Protein AF-R7YIU6-F1 (afdb_monomer)

Radius of gyration: 20.67 Å; Cα contacts (8 Å, |Δi|>4): 311; chains: 1; bounding box: 50×62×73 Å

Organism: Coniosporium apollinis (strain CBS 100218) (NCBI:txid1168221)

pLDDT: mean 75.2, std 18.39, range [37.44, 93.88]

Mean predicted aligned error: 12.35 Å

Secondary structure (DSSP, 8-state):
-----------------------PPPPTT----------B-S--EE-B---SS--TTTGGGSSPEEEEEEEETTEEEEEEES-STT--EEEEETTEEEEE-SSSS-EEEEE---TT-SSEEEEEEEBS--S-EEEETTEEEE-STT---EEEE-STTSSSS-EEEE-

Solvent-accessible surface area (backbone atoms only — not comparable to full-atom values): 10090 Å² total; per-residue (Å²): 141,81,92,85,79,90,78,90,79,80,86,80,81,77,75,76,79,72,82,65,87,71,54,67,80,83,67,90,86,62,79,68,74,77,68,75,79,75,59,65,72,46,72,79,44,69,54,65,39,73,61,89,76,76,44,94,89,49,54,88,54,42,62,21,18,36,30,65,42,82,74,50,95,60,35,16,42,27,28,48,39,73,56,69,88,76,34,35,41,26,32,29,41,72,31,20,37,35,28,52,73,74,50,97,56,49,19,3,36,37,74,47,87,40,100,87,46,89,46,17,48,31,28,40,24,57,45,70,52,40,76,39,38,47,76,56,96,91,37,83,43,56,76,50,103,66,59,74,45,80,43,75,46,73,63,60,84,83,73,73,47,32,30,39,25,38,53

Foldseek 3Di:
DDDDDDDDDDDPPPPPPPPDLDQDDDDPPDPPDPPPPQQFPDPKDWDFDDDPDDDPVCVVRGQWTWAFCDPDDQKTFTFTHNDPVQGFIWTDRQQWIWTDNNYPFIFTWEWADDPPDPWTTIIRGTDRYDGQWDQDPNDIFGNDPPWPDWDFDCDPPDPNGTGIITD

InterPro domains:
  IPR057229 Domain of unknown function DUF7907 [PF25484] (43-167)

Sequence (167 aa):
MKLTSALLALLSLLTTALALPQASPPYPGTTPAPWPTLNRTTPYFNLVTSVRNISPTNFGFTNLYLHAYHSGAGLNDAVLLADRTRAARGFLNGTYAVFNLGGPFSYGMRTGYVPYGSWGPAYLNAGTGERGFAISDGRFVRVDGNFGGWMGIVCDWWRNVPQLFMR

Structure (mmCIF, N/CA/C/O backbone):
data_AF-R7YIU6-F1
#
_entry.id   AF-R7YIU6-F1
#
loop_
_atom_site.group_PDB
_atom_site.id
_atom_site.type_symbol
_atom_site.label_atom_id
_atom_site.label_alt_id
_atom_site.label_comp_id
_atom_site.label_asym_id
_atom_site.label_entity_id
_atom_site.label_seq_id
_atom_site.pdbx_PDB_ins_code
_atom_site.Cartn_x
_atom_site.Cartn_y
_atom_site.Cartn_z
_atom_site.occupancy
_atom_site.B_iso_or_equiv
_atom_site.auth_seq_id
_atom_site.auth_comp_id
_atom_site.auth_asym_id
_atom_site.auth_atom_id
_atom_site.pdbx_PDB_model_num
ATOM 1 N N . MET A 1 1 ? 5.521 44.950 -55.857 1.00 39.19 1 MET A N 1
ATOM 2 C CA . MET A 1 1 ? 5.475 43.480 -56.061 1.00 39.19 1 MET A CA 1
ATOM 3 C C . MET A 1 1 ? 6.495 42.876 -55.101 1.00 39.19 1 MET A C 1
ATOM 5 O O . MET A 1 1 ? 7.644 43.250 -55.226 1.00 39.19 1 MET A O 1
ATOM 9 N N . LYS A 1 2 ? 6.209 42.052 -54.091 1.00 37.44 2 LYS A N 1
ATOM 10 C CA . LYS A 1 2 ? 5.034 41.266 -53.687 1.00 37.44 2 LYS A CA 1
ATOM 11 C C . LYS A 1 2 ? 4.991 41.211 -52.146 1.00 37.44 2 LYS A C 1
ATOM 13 O O . LYS A 1 2 ? 6.041 41.147 -51.517 1.00 37.44 2 LYS A O 1
ATOM 18 N N . LEU A 1 3 ? 3.782 41.224 -51.585 1.00 42.28 3 LEU A N 1
ATOM 19 C CA . LEU A 1 3 ? 3.478 40.813 -50.211 1.00 42.28 3 LEU A CA 1
ATOM 20 C C . LEU A 1 3 ? 3.611 39.290 -50.072 1.00 42.28 3 LEU A C 1
ATOM 22 O O . LEU A 1 3 ? 3.100 38.588 -50.940 1.00 42.28 3 LEU A O 1
ATOM 26 N N . THR A 1 4 ? 4.179 38.809 -48.964 1.00 44.34 4 THR A N 1
ATOM 27 C CA . THR A 1 4 ? 3.968 37.458 -48.396 1.00 44.34 4 THR A CA 1
ATOM 28 C C . THR A 1 4 ? 4.479 37.447 -46.952 1.00 44.34 4 THR A C 1
ATOM 30 O O . THR A 1 4 ? 5.554 37.986 -46.720 1.00 44.34 4 THR A O 1
ATOM 33 N N . SER A 1 5 ? 3.909 36.819 -45.929 1.00 47.12 5 SER A N 1
ATOM 34 C CA . SER A 1 5 ? 2.573 36.326 -45.586 1.00 47.12 5 SER A CA 1
ATOM 35 C C . SER A 1 5 ? 2.682 36.010 -44.087 1.00 47.12 5 SER A C 1
ATOM 37 O O . SER A 1 5 ? 3.653 35.382 -43.669 1.00 47.12 5 SER A O 1
ATOM 39 N N . ALA A 1 6 ? 1.721 36.446 -43.277 1.00 47.94 6 ALA A N 1
ATOM 40 C CA . ALA A 1 6 ? 1.589 36.000 -41.895 1.00 47.94 6 ALA A CA 1
ATOM 41 C C . ALA A 1 6 ? 1.186 34.517 -41.862 1.00 47.94 6 ALA A C 1
ATOM 43 O O . ALA A 1 6 ? 0.319 34.110 -42.635 1.00 47.94 6 ALA A O 1
ATOM 44 N N . LEU A 1 7 ? 1.742 33.732 -40.936 1.00 40.94 7 LEU A N 1
ATOM 45 C CA . LEU A 1 7 ? 1.064 32.535 -40.446 1.00 40.94 7 LEU A CA 1
ATOM 46 C C . LEU A 1 7 ? 1.418 32.290 -38.976 1.00 40.94 7 LEU A C 1
ATOM 48 O O . LEU A 1 7 ? 2.534 31.910 -38.630 1.00 40.94 7 LEU A O 1
ATOM 52 N N . LEU A 1 8 ? 0.428 32.554 -38.124 1.00 45.62 8 LEU A N 1
ATOM 53 C CA . LEU A 1 8 ? 0.337 32.070 -36.755 1.00 45.62 8 LEU A CA 1
ATOM 54 C C . LEU A 1 8 ? 0.424 30.536 -36.741 1.00 45.62 8 LEU A C 1
ATOM 56 O O . LEU A 1 8 ? -0.292 29.879 -37.494 1.00 45.62 8 LEU A O 1
ATOM 60 N N . ALA A 1 9 ? 1.183 29.969 -35.806 1.00 45.06 9 ALA A N 1
ATOM 61 C CA . ALA A 1 9 ? 0.956 28.602 -35.349 1.00 45.06 9 ALA A CA 1
ATOM 62 C C . ALA A 1 9 ? 1.018 28.559 -33.816 1.00 45.06 9 ALA A C 1
ATOM 64 O O . ALA A 1 9 ? 2.046 28.827 -33.198 1.00 45.06 9 ALA A O 1
ATOM 65 N N . LEU A 1 10 ? -0.164 28.299 -33.260 1.00 39.56 10 LEU A N 1
ATO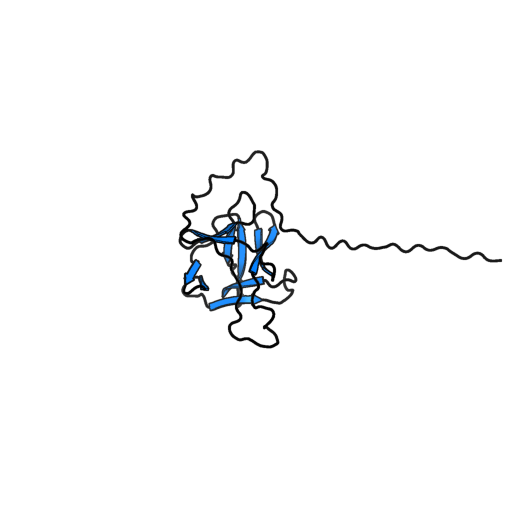M 66 C CA . LEU A 1 10 ? -0.575 28.180 -31.865 1.00 39.56 10 LEU A CA 1
ATOM 67 C C . LEU A 1 10 ? 0.443 27.532 -30.908 1.00 39.56 10 LEU A C 1
ATOM 69 O O . LEU A 1 10 ? 0.934 26.431 -31.147 1.00 39.56 10 LEU A O 1
ATOM 73 N N . LEU A 1 11 ? 0.576 28.151 -29.729 1.00 42.78 11 LEU A N 1
ATOM 74 C CA . LEU A 1 11 ? 0.898 27.471 -28.474 1.00 42.78 11 LEU A CA 1
ATOM 75 C C . LEU A 1 11 ? -0.128 26.351 -28.229 1.00 42.78 11 LEU A C 1
ATOM 77 O O . LEU A 1 11 ? -1.252 26.622 -27.804 1.00 42.78 11 LEU A O 1
ATOM 81 N N . SER A 1 12 ? 0.255 25.092 -28.419 1.00 44.78 12 SER A N 1
ATOM 82 C CA . SER A 1 12 ? -0.446 23.978 -27.783 1.00 44.78 12 SER A CA 1
ATOM 83 C C . SER A 1 12 ? 0.144 23.766 -26.389 1.00 44.78 12 SER A C 1
ATOM 85 O O . SER A 1 12 ? 1.054 22.959 -26.193 1.00 44.78 12 SER A O 1
ATOM 87 N N . LEU A 1 13 ? -0.361 24.523 -25.413 1.00 42.88 13 LEU A N 1
ATOM 88 C CA . LEU A 1 13 ? -0.234 24.179 -23.998 1.00 42.88 13 LEU A CA 1
ATOM 89 C C . LEU A 1 13 ? -0.996 22.869 -23.779 1.00 42.88 13 LEU A C 1
ATOM 91 O O . LEU A 1 13 ? -2.205 22.863 -23.568 1.00 42.88 13 LEU A O 1
ATOM 95 N N . LEU A 1 14 ? -0.282 21.750 -23.868 1.00 38.78 14 LEU A N 1
ATOM 96 C CA . LEU A 1 14 ? -0.769 20.474 -23.376 1.00 38.78 14 LEU A CA 1
ATOM 97 C C . LEU A 1 14 ? -0.729 20.557 -21.847 1.00 38.78 14 LEU A C 1
ATOM 99 O O . LEU A 1 14 ? 0.287 20.266 -21.219 1.00 38.78 14 LEU A O 1
ATOM 103 N N . THR A 1 15 ? -1.817 21.023 -21.239 1.00 47.53 15 THR A N 1
ATOM 104 C CA . THR A 1 15 ? -2.051 20.849 -19.809 1.00 47.53 15 THR A CA 1
ATOM 105 C C . THR A 1 15 ? -2.223 19.357 -19.558 1.00 47.53 15 THR A C 1
ATOM 107 O O . THR A 1 15 ? -3.316 18.802 -19.651 1.00 47.53 15 THR A O 1
ATOM 110 N N . THR A 1 16 ? -1.123 18.678 -19.242 1.00 46.25 16 THR A N 1
ATOM 111 C CA . THR A 1 16 ? -1.178 17.421 -18.508 1.00 46.25 16 THR A CA 1
ATOM 112 C C . THR A 1 16 ? -1.913 17.714 -17.208 1.00 46.25 16 THR A C 1
ATOM 114 O O . THR A 1 16 ? -1.384 18.345 -16.294 1.00 46.25 16 THR A O 1
ATOM 117 N N . ALA A 1 17 ? -3.180 17.305 -17.149 1.00 44.41 17 ALA A N 1
ATOM 118 C CA . ALA A 1 17 ? -3.932 17.263 -15.913 1.00 44.41 17 ALA A CA 1
ATOM 119 C C . ALA A 1 17 ? -3.196 16.303 -14.970 1.00 44.41 17 ALA A C 1
ATOM 121 O O . ALA A 1 17 ? -3.369 15.087 -15.025 1.00 44.41 17 ALA A O 1
ATOM 122 N N . LEU A 1 18 ? -2.320 16.849 -14.128 1.00 44.03 18 LEU A N 1
ATOM 123 C CA . LEU A 1 18 ? -1.863 16.168 -12.932 1.00 44.03 18 LEU A CA 1
ATOM 124 C C . LEU A 1 18 ? -3.122 15.928 -12.103 1.00 44.03 18 LEU A C 1
ATOM 126 O O . LEU A 1 18 ? -3.691 16.872 -11.555 1.00 44.03 18 LEU A O 1
ATOM 130 N N . ALA A 1 19 ? -3.589 14.680 -12.067 1.00 44.91 19 ALA A N 1
ATOM 131 C CA . ALA A 1 19 ? -4.608 14.264 -11.121 1.00 44.91 19 ALA A CA 1
ATOM 132 C C . ALA A 1 19 ? -4.063 14.571 -9.720 1.00 44.91 19 ALA A C 1
ATOM 134 O O . ALA A 1 19 ? -3.175 13.889 -9.206 1.00 44.91 19 ALA A O 1
ATOM 135 N N . LEU A 1 20 ? -4.533 15.675 -9.143 1.00 47.66 20 LEU A N 1
ATOM 136 C CA . LEU A 1 20 ? -4.281 15.999 -7.751 1.00 47.66 20 LEU A CA 1
ATOM 137 C C . LEU A 1 20 ? -4.881 14.871 -6.899 1.00 47.66 20 LEU A C 1
ATOM 139 O O . LEU A 1 20 ? -5.911 14.314 -7.284 1.00 47.66 20 LEU A O 1
ATOM 143 N N . PRO A 1 21 ? -4.296 14.535 -5.740 1.00 47.16 21 PRO A N 1
ATOM 144 C CA . PRO A 1 21 ? -5.012 13.744 -4.749 1.00 47.16 21 PRO A CA 1
ATOM 145 C C . PRO A 1 21 ? -6.309 14.488 -4.406 1.00 47.16 21 PRO A C 1
ATOM 147 O O . PRO A 1 21 ? -6.282 15.563 -3.807 1.00 47.16 21 PRO A O 1
ATOM 150 N N . GLN A 1 22 ? -7.439 13.963 -4.876 1.00 48.34 22 GLN A N 1
ATOM 151 C CA . GLN A 1 22 ? -8.743 14.578 -4.676 1.00 48.34 22 GLN A CA 1
ATOM 152 C C . GLN A 1 22 ? -9.319 14.105 -3.343 1.00 48.34 22 GLN A C 1
ATOM 154 O O . GLN A 1 22 ? -9.754 12.964 -3.211 1.00 48.34 22 GLN A O 1
ATOM 159 N N . ALA A 1 23 ? -9.396 15.015 -2.374 1.00 48.00 23 ALA A N 1
ATOM 160 C CA . ALA A 1 23 ? -10.468 14.968 -1.393 1.00 48.00 23 ALA A CA 1
ATOM 161 C C . ALA A 1 23 ? -11.714 15.550 -2.076 1.00 48.00 23 ALA A C 1
ATOM 163 O O . ALA A 1 23 ? -11.826 16.762 -2.254 1.00 48.00 23 ALA A O 1
ATOM 164 N N . SER A 1 24 ? -12.625 14.695 -2.540 1.00 49.00 24 SER A N 1
ATOM 165 C CA . SER A 1 24 ? -13.926 15.158 -3.026 1.00 49.00 24 SER A CA 1
ATOM 166 C C . SER A 1 24 ? -14.763 15.674 -1.847 1.00 49.00 24 SER A C 1
ATOM 168 O O . SER A 1 24 ? -14.780 15.012 -0.800 1.00 49.00 24 SER A O 1
ATOM 170 N N . PRO A 1 25 ? -15.485 16.801 -1.988 1.00 42.03 25 PRO A N 1
ATOM 171 C CA . PRO A 1 25 ? -16.419 17.243 -0.962 1.00 42.03 25 PRO A CA 1
ATOM 172 C C . PRO A 1 25 ? -17.492 16.165 -0.720 1.00 42.03 25 PRO A C 1
ATOM 174 O O . PRO A 1 25 ? -17.880 15.465 -1.661 1.00 42.03 25 PRO A O 1
ATOM 177 N N . PRO A 1 26 ? -17.962 15.991 0.528 1.00 50.81 26 PRO A N 1
ATOM 178 C CA . PRO A 1 26 ? -19.011 15.028 0.834 1.00 50.81 26 PRO A CA 1
ATOM 179 C C . PRO A 1 26 ? -20.288 15.358 0.048 1.00 50.81 26 PRO A C 1
ATOM 181 O O . PRO A 1 26 ? -20.711 16.513 -0.012 1.00 50.81 26 PRO A O 1
ATOM 184 N N . TYR A 1 27 ? -20.896 14.337 -0.561 1.00 44.16 27 TYR A N 1
ATOM 185 C CA . TYR A 1 27 ? -22.151 14.466 -1.301 1.00 44.16 27 TYR A CA 1
ATOM 186 C C . TYR A 1 27 ? -23.289 14.874 -0.343 1.00 44.16 27 TYR A C 1
ATOM 188 O O . TYR A 1 27 ? -23.480 14.205 0.680 1.00 44.16 27 TYR A O 1
ATOM 196 N N . PRO A 1 28 ? -24.061 15.939 -0.630 1.00 41.25 28 PRO A N 1
ATOM 197 C CA . PRO A 1 28 ? -25.193 16.316 0.206 1.00 41.25 28 PRO A CA 1
ATOM 198 C C . PRO A 1 28 ? -26.307 15.269 0.069 1.00 41.25 28 PRO A C 1
ATOM 200 O O . PRO A 1 28 ? -26.857 15.084 -1.013 1.00 41.25 28 PRO A O 1
ATOM 203 N N . GLY A 1 29 ? -26.653 14.587 1.163 1.00 51.66 29 GLY A N 1
ATOM 204 C CA . GLY A 1 29 ? -27.853 13.738 1.231 1.00 51.66 29 GLY A CA 1
ATOM 205 C C . GLY A 1 29 ? -27.626 12.263 1.556 1.00 51.66 29 GLY A C 1
ATOM 206 O O . GLY A 1 29 ? -28.595 11.553 1.801 1.00 51.66 29 GLY A O 1
ATOM 207 N N . THR A 1 30 ? -26.382 11.794 1.642 1.00 40.97 30 THR A N 1
ATOM 208 C CA . THR A 1 30 ? -26.075 10.501 2.267 1.00 40.97 30 THR A CA 1
ATOM 209 C C . THR A 1 30 ? -25.432 10.775 3.614 1.00 40.97 30 THR A C 1
ATOM 211 O O . THR A 1 30 ? -24.298 11.254 3.661 1.00 40.97 30 THR A O 1
ATOM 214 N N . THR A 1 31 ? -26.117 10.479 4.719 1.00 40.25 31 THR A N 1
ATOM 215 C CA . THR A 1 31 ? -25.391 10.222 5.964 1.00 40.25 31 THR A CA 1
ATOM 216 C C . THR A 1 31 ? -24.405 9.098 5.641 1.00 40.25 31 THR A C 1
ATOM 218 O O . THR A 1 31 ? -24.840 8.045 5.165 1.00 40.25 31 THR A O 1
ATOM 221 N N . PRO A 1 32 ? -23.080 9.306 5.788 1.00 48.38 32 PRO A N 1
ATOM 222 C CA . PRO A 1 32 ? -22.138 8.210 5.641 1.00 48.38 32 PRO A CA 1
ATOM 223 C C . PRO A 1 32 ? -22.641 7.095 6.549 1.00 48.38 32 PRO A C 1
ATOM 225 O O . PRO A 1 32 ? -22.967 7.371 7.709 1.00 48.38 32 PRO A O 1
ATOM 228 N N . ALA A 1 33 ? -22.772 5.874 6.019 1.00 45.97 33 ALA A N 1
ATOM 229 C CA . ALA A 1 33 ? -23.050 4.717 6.857 1.00 45.97 33 ALA A CA 1
ATOM 230 C C . ALA A 1 33 ? -22.136 4.827 8.087 1.00 45.97 33 ALA A C 1
ATOM 232 O O . ALA A 1 33 ? -20.943 5.099 7.890 1.00 45.97 33 ALA A O 1
ATOM 233 N N . PRO A 1 34 ? -22.671 4.737 9.323 1.00 44.94 34 PRO A N 1
ATOM 234 C CA . PRO A 1 34 ? -21.860 4.900 10.513 1.00 44.94 34 PRO A CA 1
ATOM 235 C C . PRO A 1 34 ? -20.670 3.973 10.357 1.00 44.94 34 PRO A C 1
ATOM 237 O O . PRO A 1 34 ? -20.835 2.773 10.128 1.00 44.94 34 PRO A O 1
ATOM 240 N N . TRP A 1 35 ? -19.485 4.583 10.351 1.00 53.69 35 TRP A N 1
ATOM 241 C CA . TRP A 1 35 ? -18.218 3.889 10.248 1.00 53.69 35 TRP A CA 1
ATOM 242 C C . TRP A 1 35 ? -18.308 2.622 11.099 1.00 53.69 35 TRP A C 1
ATOM 244 O O . TRP A 1 35 ? -18.725 2.747 12.256 1.00 53.69 35 TRP A O 1
ATOM 254 N N . PRO A 1 36 ? -17.941 1.422 10.605 1.00 50.88 36 PRO A N 1
ATOM 255 C CA . PRO A 1 36 ? -17.668 0.347 11.546 1.00 50.88 36 PRO A CA 1
ATOM 256 C C . PRO A 1 36 ? -16.669 0.941 12.528 1.00 50.88 36 PRO A C 1
ATOM 258 O O . PRO A 1 36 ? -15.657 1.480 12.080 1.00 50.88 36 PRO A O 1
ATOM 261 N N . THR A 1 37 ? -17.005 0.977 13.818 1.00 53.31 37 THR A N 1
ATOM 262 C CA . THR A 1 37 ? -16.200 1.645 14.839 1.00 53.31 37 THR A CA 1
ATOM 263 C C . THR A 1 37 ? -14.780 1.124 14.681 1.00 53.31 37 THR A C 1
ATOM 265 O O . THR A 1 37 ? -14.518 -0.051 14.941 1.00 53.31 37 THR A O 1
ATOM 268 N N . LEU A 1 38 ? -13.894 1.942 14.103 1.00 65.12 38 LEU A N 1
ATOM 269 C CA . LEU A 1 38 ? -12.584 1.465 13.688 1.00 65.12 38 LEU A CA 1
ATOM 270 C C . LEU A 1 38 ? -11.792 1.266 14.974 1.00 65.12 38 LEU A C 1
ATOM 272 O O . LEU A 1 38 ? -11.287 2.226 15.554 1.00 65.12 38 LEU A O 1
ATOM 276 N N . ASN A 1 39 ? -11.740 0.024 15.452 1.00 78.38 39 ASN A N 1
ATOM 277 C CA . ASN A 1 39 ? -11.023 -0.325 16.665 1.00 78.38 39 ASN A CA 1
ATOM 278 C C . ASN A 1 39 ? -9.534 -0.403 16.340 1.00 78.38 39 ASN A C 1
ATOM 280 O O . ASN A 1 39 ? -8.969 -1.460 16.067 1.00 78.38 39 ASN A O 1
ATOM 284 N N . ARG A 1 40 ? -8.919 0.773 16.271 1.00 85.25 40 ARG A N 1
ATOM 285 C CA . ARG A 1 40 ? -7.518 0.932 15.919 1.00 85.25 40 ARG A CA 1
ATOM 286 C C . ARG A 1 40 ? -6.638 0.156 16.904 1.00 85.25 40 ARG A C 1
ATOM 288 O O . ARG A 1 40 ? -6.506 0.548 18.059 1.00 85.25 40 ARG A O 1
ATOM 295 N N . THR A 1 41 ? -5.977 -0.888 16.414 1.00 86.62 41 THR A N 1
ATOM 296 C CA . THR A 1 41 ? -5.057 -1.738 17.179 1.00 86.62 41 THR A CA 1
ATOM 297 C C . THR A 1 41 ? -3.607 -1.255 17.124 1.00 86.62 41 THR A C 1
ATOM 299 O O . THR A 1 41 ? -2.794 -1.701 17.928 1.00 86.62 41 THR A O 1
ATOM 302 N N . THR A 1 42 ? -3.264 -0.321 16.227 1.00 87.88 42 THR A N 1
ATOM 303 C CA . THR A 1 42 ? -1.914 0.273 16.134 1.00 87.88 42 THR A CA 1
ATOM 304 C C . THR A 1 42 ? -1.949 1.799 16.087 1.00 87.88 42 THR A C 1
ATOM 306 O O . THR A 1 42 ? -2.918 2.373 15.598 1.00 87.88 42 THR A O 1
ATOM 309 N N . PRO A 1 43 ? -0.873 2.506 16.474 1.00 90.38 43 PRO A N 1
ATOM 310 C CA . PRO A 1 43 ? -0.699 3.906 16.096 1.00 90.38 43 PRO A CA 1
ATOM 311 C C . PRO A 1 43 ? -0.789 4.104 14.575 1.00 90.38 43 PRO A C 1
ATOM 313 O O . PRO A 1 43 ? -0.651 3.155 13.797 1.00 90.38 43 PRO A O 1
ATOM 316 N N . TYR A 1 44 ? -1.000 5.351 14.153 1.00 90.75 44 TYR A N 1
ATOM 317 C CA . TYR A 1 44 ? -0.901 5.692 12.738 1.00 90.75 44 TYR A CA 1
ATOM 318 C C . TYR A 1 44 ? 0.528 5.489 12.231 1.00 90.75 44 TYR A C 1
ATOM 320 O O . TYR A 1 44 ? 1.489 5.867 12.902 1.00 90.75 44 TYR A O 1
ATOM 328 N N . PHE A 1 45 ? 0.656 4.958 11.022 1.00 93.19 45 PHE A N 1
ATOM 329 C CA . PHE A 1 45 ? 1.926 4.736 10.347 1.00 93.19 45 PHE A CA 1
ATOM 330 C C . PHE A 1 45 ? 1.845 5.154 8.879 1.00 93.19 45 PHE A C 1
ATOM 332 O O . PHE A 1 45 ? 0.770 5.229 8.287 1.00 93.19 45 PHE A O 1
ATOM 339 N N . ASN A 1 46 ? 3.011 5.381 8.282 1.00 93.88 46 ASN A N 1
ATOM 340 C CA . ASN A 1 46 ? 3.160 5.466 6.836 1.00 93.88 46 ASN A CA 1
ATOM 341 C C . ASN A 1 46 ? 3.957 4.244 6.381 1.00 93.88 46 ASN A C 1
ATOM 343 O O . ASN A 1 46 ? 4.907 3.846 7.057 1.00 93.88 46 ASN A O 1
ATOM 347 N N . LEU A 1 47 ? 3.592 3.669 5.238 1.00 93.06 47 LEU A N 1
ATOM 348 C CA . LEU A 1 47 ? 4.395 2.621 4.617 1.00 93.06 47 LEU A CA 1
ATOM 349 C C . LEU A 1 47 ? 5.480 3.258 3.757 1.00 93.06 47 LEU A C 1
ATOM 351 O O . LEU A 1 47 ? 5.198 4.174 2.984 1.00 93.06 47 LEU A O 1
ATOM 355 N N . VAL A 1 48 ? 6.706 2.773 3.928 1.00 92.44 48 VAL A N 1
ATOM 356 C CA . VAL A 1 48 ? 7.895 3.226 3.210 1.00 92.44 48 VAL A CA 1
ATOM 357 C C . VAL A 1 48 ? 8.648 2.021 2.664 1.00 92.44 48 VAL A C 1
ATOM 359 O O . VAL A 1 48 ? 8.755 0.987 3.327 1.00 92.44 48 VAL A O 1
ATOM 362 N N . THR A 1 49 ? 9.154 2.139 1.445 1.00 89.75 49 THR A N 1
ATOM 363 C CA . THR A 1 49 ? 9.918 1.076 0.805 1.00 89.75 49 THR A CA 1
ATOM 364 C C . THR A 1 49 ? 11.354 1.034 1.308 1.00 89.75 49 THR A C 1
ATOM 366 O O . THR A 1 49 ? 12.025 2.054 1.482 1.00 89.75 49 THR A O 1
ATOM 369 N N . SER A 1 50 ? 11.851 -0.187 1.470 1.00 86.69 50 SER A N 1
ATOM 370 C CA . SER A 1 50 ? 13.268 -0.480 1.640 1.00 86.69 50 SER A CA 1
ATOM 371 C C . SER A 1 50 ? 13.635 -1.601 0.678 1.00 86.69 50 SER A C 1
ATOM 373 O O . SER A 1 50 ? 12.968 -2.638 0.634 1.00 86.69 50 SER A O 1
ATOM 375 N N . VAL A 1 51 ? 14.667 -1.376 -0.130 1.00 83.44 51 VAL A N 1
ATOM 376 C CA . VAL A 1 51 ? 15.145 -2.365 -1.095 1.00 83.44 51 VAL A CA 1
ATOM 377 C C . VAL A 1 51 ? 15.999 -3.395 -0.361 1.00 83.44 51 VAL A C 1
ATOM 379 O O . VAL A 1 51 ? 16.977 -3.045 0.293 1.00 83.44 51 VAL A O 1
ATOM 382 N N . ARG A 1 52 ? 15.644 -4.680 -0.484 1.00 77.31 52 ARG A N 1
ATOM 383 C CA . ARG A 1 52 ? 16.356 -5.778 0.195 1.00 77.31 52 ARG A CA 1
ATOM 384 C C . ARG A 1 52 ? 17.785 -5.970 -0.328 1.00 77.31 52 ARG A C 1
ATOM 386 O O . ARG A 1 52 ? 18.691 -6.146 0.473 1.00 77.31 52 ARG A O 1
ATOM 393 N N . ASN A 1 53 ? 17.973 -5.939 -1.648 1.00 82.38 53 ASN A N 1
ATOM 394 C CA . ASN A 1 53 ? 19.271 -6.107 -2.308 1.00 82.38 53 ASN A CA 1
ATOM 395 C C . ASN A 1 53 ? 19.532 -4.888 -3.194 1.00 82.38 53 ASN A C 1
ATOM 397 O O . ASN A 1 53 ? 18.997 -4.801 -4.302 1.00 82.38 53 ASN A O 1
ATOM 401 N N . ILE A 1 54 ? 20.291 -3.924 -2.676 1.00 80.12 54 ILE A N 1
ATOM 402 C CA . ILE A 1 54 ? 20.587 -2.676 -3.383 1.00 80.12 54 ILE A CA 1
ATOM 403 C C . ILE A 1 54 ? 21.507 -2.961 -4.574 1.00 80.12 54 ILE A C 1
ATOM 405 O O . ILE A 1 54 ? 22.513 -3.655 -4.460 1.00 80.12 54 ILE A O 1
ATOM 409 N N . SER A 1 55 ? 21.160 -2.383 -5.716 1.00 80.75 55 SER A N 1
ATOM 410 C CA . SER A 1 55 ? 21.903 -2.412 -6.969 1.00 80.75 55 SER A CA 1
ATOM 411 C C . SER A 1 55 ? 21.720 -1.073 -7.699 1.00 80.75 55 SER A C 1
ATOM 413 O O . SER A 1 55 ? 20.768 -0.338 -7.410 1.00 80.75 55 SER A O 1
ATOM 415 N N . PRO A 1 56 ? 22.582 -0.740 -8.674 1.00 77.12 56 PRO A N 1
ATOM 416 C CA . PRO A 1 56 ? 22.460 0.505 -9.436 1.00 77.12 56 PRO A CA 1
ATOM 417 C C . PRO A 1 56 ? 21.097 0.688 -10.121 1.00 77.12 56 PRO A C 1
ATOM 419 O O . PRO A 1 56 ? 20.648 1.813 -10.308 1.00 77.12 56 PRO A O 1
ATOM 422 N N . THR A 1 57 ? 20.415 -0.407 -10.461 1.00 76.44 57 THR A N 1
ATOM 423 C CA . THR A 1 57 ? 19.131 -0.387 -11.171 1.00 76.44 57 THR A CA 1
ATOM 424 C C . THR A 1 57 ? 17.920 -0.252 -10.252 1.00 76.44 57 THR A C 1
ATOM 426 O O . THR A 1 57 ? 16.826 0.013 -10.743 1.00 76.44 57 THR A O 1
ATOM 429 N N . ASN A 1 58 ? 18.079 -0.418 -8.932 1.00 74.81 58 ASN A N 1
ATOM 430 C CA . ASN A 1 58 ? 16.959 -0.372 -7.988 1.00 74.81 58 ASN A CA 1
ATOM 431 C C . ASN A 1 58 ? 17.160 0.561 -6.782 1.00 74.81 58 ASN A C 1
ATOM 433 O O . ASN A 1 58 ? 16.244 0.701 -5.972 1.00 74.81 58 ASN A O 1
ATOM 437 N N . PHE A 1 59 ? 18.308 1.241 -6.670 1.00 74.12 59 PHE A N 1
ATOM 438 C CA . PHE A 1 59 ? 18.592 2.180 -5.578 1.00 74.12 59 PHE A CA 1
ATOM 439 C C . PHE A 1 59 ? 17.515 3.272 -5.432 1.00 74.12 59 PHE A C 1
ATOM 441 O O . PHE A 1 59 ? 17.138 3.623 -4.313 1.00 74.12 59 PHE A O 1
ATOM 448 N N . GLY A 1 60 ? 16.948 3.734 -6.553 1.00 79.56 60 GLY A N 1
ATOM 449 C CA . GLY A 1 60 ? 15.878 4.738 -6.589 1.00 79.56 60 GLY A CA 1
ATOM 450 C C . GLY A 1 60 ? 14.530 4.299 -5.996 1.00 79.56 60 GLY A C 1
ATOM 451 O O . GLY A 1 60 ? 13.643 5.135 -5.859 1.00 79.56 60 GLY A O 1
ATOM 452 N N . PHE A 1 61 ? 14.361 3.026 -5.618 1.00 80.19 61 PHE A N 1
ATOM 453 C CA . PHE A 1 61 ? 13.116 2.509 -5.026 1.00 80.19 61 PHE A CA 1
ATOM 454 C C . PHE A 1 61 ? 13.152 2.409 -3.502 1.00 80.19 61 PHE A C 1
ATOM 456 O O . PHE A 1 61 ? 12.245 1.832 -2.902 1.00 80.19 61 PHE A O 1
ATOM 463 N N . THR A 1 62 ? 14.175 2.967 -2.858 1.00 85.50 62 THR A N 1
ATOM 464 C CA . THR A 1 62 ? 14.205 3.150 -1.400 1.00 85.50 62 THR A CA 1
ATOM 465 C C . THR A 1 62 ? 13.557 4.486 -1.035 1.00 85.50 62 THR A C 1
ATOM 467 O O . THR A 1 62 ? 13.653 5.444 -1.796 1.00 85.50 62 THR A O 1
ATOM 470 N N . ASN A 1 63 ? 12.927 4.575 0.141 1.00 90.31 63 ASN A N 1
ATOM 471 C CA . ASN A 1 63 ? 12.284 5.799 0.642 1.00 90.31 63 ASN A CA 1
ATOM 472 C C . ASN A 1 63 ? 11.098 6.296 -0.202 1.00 90.31 63 ASN A C 1
ATOM 474 O O . ASN A 1 63 ? 10.781 7.487 -0.188 1.00 90.31 63 ASN A O 1
ATOM 478 N N . LEU A 1 64 ? 10.413 5.392 -0.904 1.00 91.00 64 LEU A N 1
ATOM 479 C CA . LEU A 1 64 ? 9.133 5.694 -1.531 1.00 91.00 64 LEU A CA 1
ATOM 480 C C . LEU A 1 64 ? 8.012 5.384 -0.547 1.00 91.00 64 LEU A C 1
ATOM 482 O O . LEU A 1 64 ? 7.980 4.326 0.078 1.00 91.00 64 LEU A O 1
ATOM 486 N N . TYR A 1 65 ? 7.093 6.320 -0.402 1.00 93.00 65 TYR A N 1
ATOM 487 C CA . TYR A 1 65 ? 5.939 6.207 0.467 1.00 93.00 65 TYR A CA 1
ATOM 488 C C . TYR A 1 65 ? 4.750 5.667 -0.309 1.00 93.00 65 TYR A C 1
ATOM 490 O O . TYR A 1 65 ? 4.636 5.895 -1.511 1.00 93.00 65 TYR A O 1
ATOM 498 N N . LEU A 1 66 ? 3.850 4.980 0.385 1.00 93.12 66 LEU A N 1
ATOM 499 C CA . LEU A 1 66 ? 2.588 4.540 -0.194 1.00 93.12 66 LEU A CA 1
ATOM 500 C C . LEU A 1 66 ? 1.640 5.727 -0.408 1.00 93.12 66 LEU A C 1
ATOM 502 O O . LEU A 1 66 ? 1.414 6.522 0.503 1.00 93.12 66 LEU A O 1
ATOM 506 N N . HIS A 1 67 ? 1.051 5.807 -1.596 1.00 93.25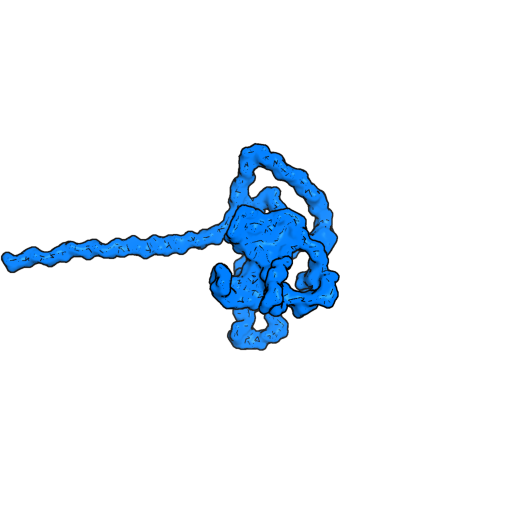 67 HIS A N 1
ATOM 507 C CA . HIS A 1 67 ? 0.020 6.765 -1.985 1.00 93.25 67 HIS A CA 1
ATOM 508 C C . HIS A 1 67 ? -1.143 6.037 -2.652 1.00 93.25 67 HIS A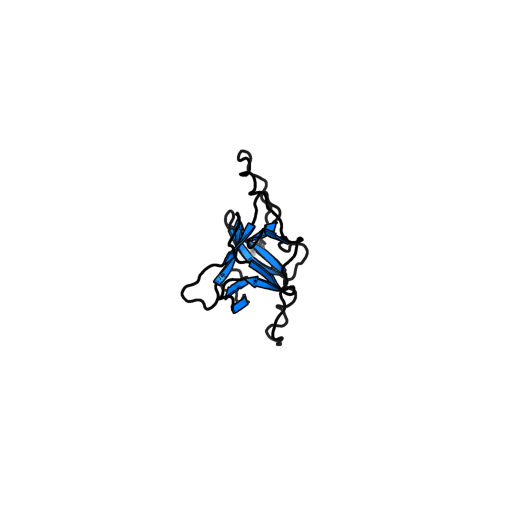 C 1
ATOM 510 O O . HIS A 1 67 ? -0.995 4.937 -3.186 1.00 93.25 67 HIS A O 1
ATOM 516 N N . ALA A 1 68 ? -2.299 6.687 -2.641 1.00 91.88 68 ALA A N 1
ATOM 517 C CA . ALA A 1 68 ? -3.463 6.259 -3.395 1.00 91.88 68 ALA A CA 1
ATOM 518 C C . ALA A 1 68 ? -3.502 7.004 -4.734 1.00 91.88 68 ALA A C 1
ATOM 520 O O . ALA A 1 68 ? -3.569 8.234 -4.757 1.00 91.88 68 ALA A O 1
ATOM 521 N N . TYR A 1 69 ? -3.476 6.268 -5.843 1.00 90.31 69 TYR A N 1
ATOM 522 C CA . TYR A 1 69 ? -3.744 6.821 -7.166 1.00 90.31 69 TYR A CA 1
ATOM 523 C C . TYR A 1 69 ? -5.211 6.582 -7.513 1.00 90.31 69 TYR A C 1
ATOM 525 O O . TYR A 1 69 ? -5.616 5.437 -7.708 1.00 90.31 69 TYR A O 1
ATOM 533 N N . HIS A 1 70 ? -6.002 7.651 -7.596 1.00 89.19 70 HIS A N 1
ATOM 534 C CA . HIS A 1 70 ? -7.433 7.561 -7.883 1.00 89.19 70 HIS A CA 1
ATOM 535 C C . HIS A 1 70 ? -7.683 6.952 -9.266 1.00 89.19 70 HIS A C 1
ATOM 537 O O . HIS A 1 70 ? -7.302 7.515 -10.294 1.00 89.19 70 HIS A O 1
ATOM 543 N N . SER A 1 71 ? -8.317 5.782 -9.279 1.00 87.25 71 SER A N 1
ATOM 544 C CA . SER A 1 71 ? -8.614 5.012 -10.487 1.00 87.25 71 SER A CA 1
ATOM 545 C C . SER A 1 71 ? -10.103 4.995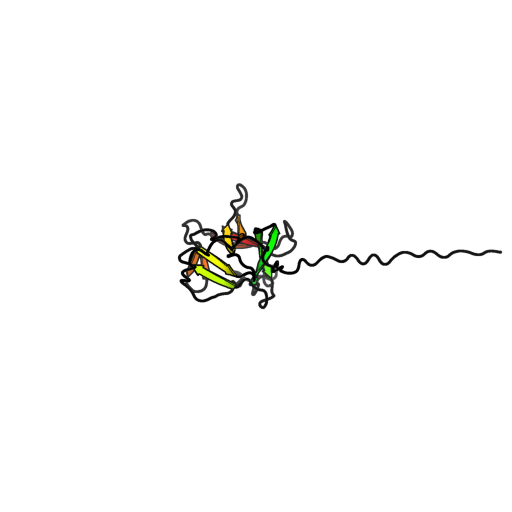 -10.834 1.00 87.25 71 SER A C 1
ATOM 547 O O . SER A 1 71 ? -10.457 4.673 -11.967 1.00 87.25 71 SER A O 1
ATOM 549 N N . GLY A 1 72 ? -10.964 5.392 -9.896 1.00 86.12 72 GLY A N 1
ATOM 550 C CA . GLY A 1 72 ? -12.409 5.507 -10.061 1.00 86.12 72 GLY A CA 1
ATOM 551 C C . GLY A 1 72 ? -13.099 5.771 -8.723 1.00 86.12 72 GLY A C 1
ATOM 552 O O . GLY A 1 72 ? -12.452 5.838 -7.681 1.00 86.12 72 GLY A O 1
ATOM 553 N N . ALA A 1 73 ? -14.428 5.889 -8.727 1.00 86.12 73 ALA A N 1
ATOM 554 C CA . ALA A 1 73 ? -15.193 6.182 -7.516 1.00 86.12 73 ALA A CA 1
ATOM 555 C C . ALA A 1 73 ? -14.975 5.113 -6.429 1.00 86.12 73 ALA A C 1
ATOM 557 O O . ALA A 1 73 ? -15.396 3.966 -6.569 1.00 86.12 73 ALA A O 1
ATOM 558 N N . GLY A 1 74 ? -14.294 5.498 -5.345 1.00 84.12 74 GLY A N 1
ATOM 559 C CA . GLY A 1 74 ? -13.925 4.583 -4.263 1.00 84.12 74 GLY A CA 1
ATOM 560 C C . GLY A 1 74 ? -12.853 3.553 -4.641 1.00 84.12 74 GLY A C 1
ATOM 561 O O . GLY A 1 74 ? -12.622 2.622 -3.873 1.00 84.12 74 GLY A O 1
ATOM 562 N N . LEU A 1 75 ? -12.193 3.705 -5.790 1.00 89.56 75 LEU A N 1
ATOM 563 C CA . LEU A 1 75 ? -11.139 2.819 -6.272 1.00 89.56 75 LEU A CA 1
ATOM 564 C C . LEU A 1 75 ? -9.819 3.579 -6.364 1.00 89.56 75 LEU A C 1
ATOM 566 O O . LEU A 1 75 ? -9.745 4.652 -6.969 1.00 89.56 75 LEU A O 1
ATOM 570 N N . ASN A 1 76 ? -8.773 3.010 -5.768 1.00 90.75 76 ASN A N 1
ATOM 571 C CA . ASN A 1 76 ? -7.433 3.562 -5.852 1.00 90.75 76 ASN A CA 1
ATOM 572 C C . ASN A 1 76 ? -6.385 2.463 -5.998 1.00 90.75 76 ASN A C 1
ATOM 574 O O . ASN A 1 76 ? -6.385 1.477 -5.258 1.00 90.75 76 ASN A O 1
ATOM 578 N N . ASP A 1 77 ? -5.428 2.693 -6.888 1.00 90.44 77 ASP A N 1
ATOM 579 C CA . ASP A 1 77 ? -4.254 1.841 -7.034 1.00 90.44 77 ASP A CA 1
ATOM 580 C C . ASP A 1 77 ? -3.203 2.247 -5.989 1.00 90.44 77 ASP A C 1
ATOM 582 O O . ASP A 1 77 ? -2.992 3.437 -5.732 1.00 90.44 77 ASP A O 1
ATOM 586 N N . ALA A 1 78 ? -2.536 1.270 -5.372 1.00 91.38 78 ALA A N 1
ATOM 587 C CA . ALA A 1 78 ? -1.444 1.531 -4.441 1.00 91.38 78 ALA A CA 1
ATOM 588 C C . ALA A 1 78 ? -0.168 1.884 -5.222 1.00 91.38 78 ALA A C 1
ATOM 590 O O . ALA A 1 78 ? 0.429 1.026 -5.875 1.00 91.38 78 ALA A O 1
ATOM 591 N N . VAL A 1 79 ? 0.262 3.143 -5.149 1.00 91.06 79 VAL A N 1
ATOM 592 C CA . VAL A 1 79 ? 1.468 3.640 -5.834 1.00 91.06 79 VAL A CA 1
ATOM 593 C C . VAL A 1 79 ? 2.532 4.085 -4.836 1.00 91.06 79 VAL A C 1
ATOM 595 O O . VAL A 1 79 ? 2.241 4.334 -3.668 1.00 91.06 79 VAL A O 1
ATOM 598 N N . LEU A 1 80 ? 3.781 4.169 -5.287 1.00 90.44 80 LEU A N 1
ATOM 599 C CA . LEU A 1 80 ? 4.947 4.453 -4.458 1.00 90.44 80 LEU A CA 1
ATOM 600 C C . LEU A 1 80 ? 5.640 5.727 -4.955 1.00 90.44 80 LEU A C 1
ATOM 602 O O . LEU A 1 80 ? 6.161 5.761 -6.068 1.00 90.44 80 LEU A O 1
ATOM 606 N N . LEU A 1 81 ? 5.648 6.777 -4.129 1.00 90.31 81 LEU A N 1
ATOM 607 C CA . LEU A 1 81 ? 6.168 8.106 -4.479 1.00 90.31 81 LEU A CA 1
ATOM 608 C C . LEU A 1 81 ? 7.100 8.642 -3.387 1.00 90.31 81 LEU A C 1
ATOM 610 O O . LEU A 1 81 ? 6.889 8.393 -2.205 1.00 90.31 81 LEU A O 1
ATOM 614 N N . ALA A 1 82 ? 8.094 9.453 -3.753 1.00 91.12 82 ALA A N 1
ATOM 615 C CA . ALA A 1 82 ? 9.055 10.026 -2.799 1.00 91.12 82 ALA A CA 1
ATOM 616 C C . ALA A 1 82 ? 8.446 11.068 -1.831 1.00 91.12 82 ALA A C 1
ATOM 618 O O . ALA A 1 82 ? 9.074 11.463 -0.849 1.00 91.12 82 ALA A O 1
ATOM 619 N N . ASP A 1 83 ? 7.221 11.530 -2.087 1.00 90.19 83 ASP A N 1
ATOM 620 C CA . ASP A 1 83 ? 6.565 12.561 -1.288 1.00 90.19 83 ASP A CA 1
ATOM 621 C C . ASP A 1 83 ? 5.986 12.003 0.021 1.00 90.19 83 ASP A C 1
ATOM 623 O O . ASP A 1 83 ? 4.955 11.333 0.042 1.00 90.19 83 ASP A O 1
ATOM 627 N N . ARG A 1 84 ? 6.620 12.329 1.147 1.00 89.94 84 ARG A N 1
ATOM 628 C CA . ARG A 1 84 ? 6.140 11.936 2.479 1.00 89.94 84 ARG A CA 1
ATOM 629 C C . ARG A 1 84 ? 4.894 12.705 2.929 1.00 89.94 84 ARG A C 1
ATOM 631 O O . ARG A 1 84 ? 4.129 12.191 3.744 1.00 89.94 84 ARG A O 1
ATOM 638 N N . THR A 1 85 ? 4.709 13.940 2.470 1.00 88.38 85 THR A N 1
ATOM 639 C CA . THR A 1 85 ? 3.697 14.859 3.019 1.00 88.38 85 THR A CA 1
ATOM 640 C C . THR A 1 85 ? 2.278 14.453 2.645 1.00 88.38 85 THR A C 1
ATOM 642 O O . THR A 1 85 ? 1.363 14.612 3.448 1.00 88.38 85 THR A O 1
ATOM 645 N N . ARG A 1 86 ? 2.119 13.859 1.458 1.00 87.12 86 ARG A N 1
ATOM 646 C CA . ARG A 1 86 ? 0.842 13.349 0.937 1.00 87.12 86 ARG A CA 1
ATOM 647 C C . ARG A 1 86 ? 0.709 11.826 1.035 1.00 87.12 86 ARG A C 1
ATOM 649 O O . ARG A 1 86 ? -0.233 11.262 0.493 1.00 87.12 86 ARG A O 1
ATOM 656 N N . ALA A 1 87 ? 1.644 11.165 1.721 1.00 91.50 87 ALA A N 1
ATOM 657 C CA . ALA A 1 87 ? 1.624 9.719 1.894 1.00 91.50 87 ALA A CA 1
ATOM 658 C C . ALA A 1 87 ? 0.345 9.252 2.604 1.00 91.50 87 ALA A C 1
ATOM 660 O O . ALA A 1 87 ? -0.113 9.876 3.566 1.00 91.50 87 ALA A O 1
ATOM 661 N N . ALA A 1 88 ? -0.186 8.112 2.166 1.00 92.12 88 ALA A N 1
ATOM 662 C CA . ALA A 1 88 ? -1.343 7.478 2.773 1.00 92.12 88 ALA A CA 1
ATOM 663 C C . ALA A 1 88 ? -1.016 7.084 4.221 1.00 92.12 88 ALA A C 1
ATOM 665 O O . ALA A 1 88 ? -0.161 6.231 4.482 1.00 92.12 88 ALA A O 1
ATOM 666 N N . ARG A 1 89 ? -1.715 7.710 5.172 1.00 92.06 89 ARG A N 1
ATOM 667 C CA . ARG A 1 89 ? -1.553 7.429 6.598 1.00 92.06 89 ARG A CA 1
ATOM 668 C C . ARG A 1 89 ? -2.482 6.291 6.996 1.00 92.06 89 ARG A C 1
ATOM 670 O O . ARG A 1 89 ? -3.702 6.437 6.938 1.00 92.06 89 ARG A O 1
ATOM 677 N N . GLY A 1 90 ? -1.895 5.168 7.389 1.00 91.81 90 GLY A N 1
ATOM 678 C CA . GLY A 1 90 ? -2.598 3.936 7.720 1.00 91.81 90 GLY A CA 1
ATOM 679 C C . GLY A 1 90 ? -2.605 3.607 9.205 1.00 91.81 90 GLY A C 1
ATOM 680 O O . GLY A 1 90 ? -1.861 4.185 9.994 1.00 91.81 90 GLY A O 1
ATOM 681 N N . PHE A 1 91 ? -3.459 2.669 9.585 1.00 92.62 91 PHE A N 1
ATOM 682 C CA . PHE A 1 91 ? -3.452 1.980 10.870 1.00 92.62 91 PHE A CA 1
ATOM 683 C C . PHE A 1 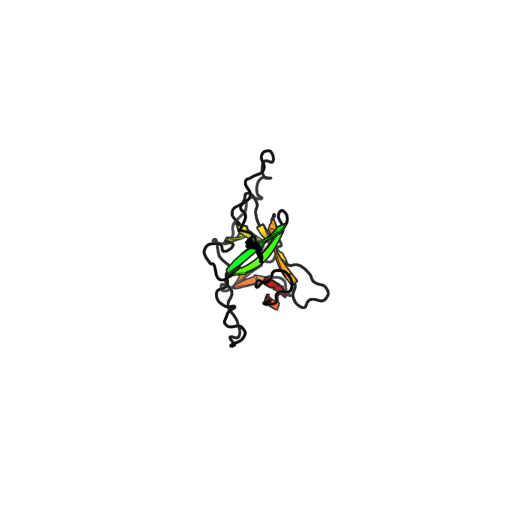91 ? -4.033 0.571 10.694 1.00 92.62 91 PHE A C 1
ATOM 685 O O . PHE A 1 91 ? -4.713 0.293 9.703 1.00 92.62 91 PHE A O 1
ATOM 692 N N . LEU A 1 92 ? -3.781 -0.324 11.650 1.00 92.94 92 LEU A N 1
ATOM 693 C CA . LEU A 1 92 ? -4.452 -1.619 11.694 1.00 92.94 92 LEU A CA 1
ATOM 694 C C . LEU A 1 92 ? -5.714 -1.542 12.558 1.00 92.94 92 LEU A C 1
ATOM 696 O O . LEU A 1 92 ? -5.706 -0.950 13.637 1.00 92.94 92 LEU A O 1
ATOM 700 N N . ASN A 1 93 ? -6.791 -2.158 12.081 1.00 90.75 93 ASN A N 1
ATOM 701 C CA . ASN A 1 93 ? -7.991 -2.485 12.846 1.00 90.75 93 ASN A CA 1
ATOM 702 C C . ASN A 1 93 ? -8.090 -4.015 12.898 1.00 90.75 93 ASN A C 1
ATOM 704 O O . ASN A 1 93 ? -8.571 -4.651 11.957 1.00 90.75 93 ASN A O 1
ATOM 708 N N . GLY A 1 94 ? -7.521 -4.625 13.939 1.00 90.62 94 GLY A N 1
ATOM 709 C CA . GLY A 1 94 ? -7.271 -6.067 13.949 1.00 90.62 94 GLY A CA 1
ATOM 710 C C . GLY A 1 94 ? -6.256 -6.441 12.867 1.00 90.62 94 GLY A C 1
ATOM 711 O O . GLY A 1 94 ? -5.116 -5.988 12.922 1.00 90.62 94 GLY A O 1
ATOM 712 N N . THR A 1 95 ? -6.674 -7.236 11.877 1.00 91.88 95 THR A N 1
ATOM 713 C CA . THR A 1 95 ? -5.845 -7.622 10.716 1.00 91.88 95 THR A CA 1
ATOM 714 C C . THR A 1 95 ? -6.234 -6.901 9.422 1.00 91.88 95 THR A C 1
ATOM 716 O O . THR A 1 95 ? -5.781 -7.283 8.343 1.00 91.88 95 THR A O 1
ATOM 719 N N . TYR A 1 96 ? -7.077 -5.868 9.506 1.00 92.00 96 TYR A N 1
ATOM 720 C CA . TYR A 1 96 ? -7.394 -4.990 8.381 1.00 92.00 96 TYR A CA 1
ATOM 721 C C . TYR A 1 96 ? -6.450 -3.794 8.383 1.00 92.00 96 TYR A C 1
ATOM 723 O O . TYR A 1 96 ? -6.347 -3.094 9.391 1.00 92.00 96 TYR A O 1
ATOM 731 N N . ALA A 1 97 ? -5.791 -3.530 7.257 1.00 93.38 97 ALA A N 1
ATOM 732 C CA . ALA A 1 97 ? -5.015 -2.310 7.070 1.00 93.38 97 ALA A CA 1
ATOM 733 C C . ALA A 1 97 ? -5.901 -1.230 6.449 1.00 93.38 97 ALA A C 1
ATOM 735 O O . ALA A 1 97 ? -6.380 -1.391 5.329 1.00 93.38 97 ALA A O 1
ATOM 736 N N . VAL A 1 98 ? -6.120 -0.142 7.183 1.00 92.81 98 VAL A N 1
ATOM 737 C CA . VAL A 1 98 ? -7.022 0.948 6.796 1.00 92.81 98 VAL A CA 1
ATOM 738 C C . VAL A 1 98 ? -6.233 2.242 6.679 1.00 92.81 98 VAL A C 1
ATOM 740 O O . VAL A 1 98 ? -5.410 2.550 7.535 1.00 92.81 98 VAL A O 1
ATOM 743 N N . PHE A 1 99 ? -6.506 3.012 5.633 1.00 91.88 99 PHE A N 1
ATOM 744 C CA . PHE A 1 99 ? -5.821 4.246 5.283 1.00 91.88 99 PHE A CA 1
ATOM 745 C C . PHE A 1 99 ? -6.792 5.420 5.255 1.00 91.88 99 PHE A C 1
ATOM 747 O O . PHE A 1 99 ? -7.935 5.315 4.803 1.00 91.88 99 PHE A O 1
ATOM 754 N N . ASN A 1 100 ? -6.309 6.555 5.750 1.00 87.75 100 ASN A N 1
ATOM 755 C CA . ASN A 1 100 ? -6.984 7.834 5.651 1.00 87.75 100 ASN A CA 1
ATOM 756 C C . ASN A 1 100 ? -6.417 8.607 4.455 1.00 87.75 100 ASN A C 1
ATOM 758 O O . ASN A 1 100 ? -5.238 8.965 4.450 1.00 87.75 100 ASN A O 1
ATOM 762 N N . LEU A 1 101 ? -7.272 8.862 3.463 1.00 86.56 101 LEU A N 1
ATOM 763 C CA . LEU A 1 101 ? -6.940 9.596 2.239 1.00 86.56 101 LEU A CA 1
ATOM 764 C C . LEU A 1 101 ? -7.550 11.012 2.202 1.00 86.56 101 LEU A C 1
ATOM 766 O O . LEU A 1 101 ? -7.574 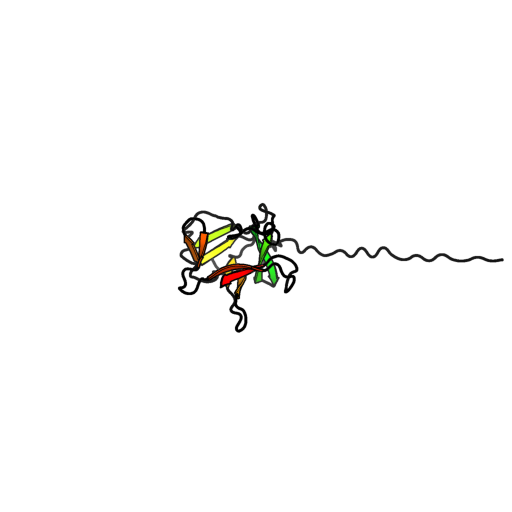11.641 1.151 1.00 86.56 101 LEU A O 1
ATOM 770 N N . GLY A 1 102 ? -8.055 11.523 3.331 1.00 78.19 102 GLY A N 1
ATOM 771 C CA . GLY A 1 102 ? -8.601 12.884 3.430 1.00 78.19 102 GLY A CA 1
ATOM 772 C C . GLY A 1 102 ? -10.076 13.032 3.039 1.00 78.19 102 GLY A C 1
ATOM 773 O O . GLY A 1 102 ? -10.524 14.146 2.791 1.00 78.19 102 GLY A O 1
ATOM 774 N N . GLY A 1 103 ? -10.836 11.933 2.993 1.00 75.31 103 GLY A N 1
ATOM 775 C CA . GLY A 1 103 ? -12.268 11.924 2.667 1.00 75.31 1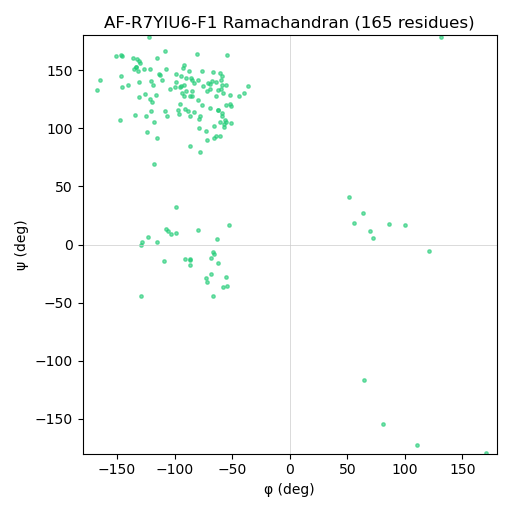03 GLY A CA 1
ATOM 776 C C . GLY A 1 103 ? -13.149 11.303 3.762 1.00 75.31 103 GLY A C 1
ATOM 777 O O . GLY A 1 103 ? -12.636 10.802 4.763 1.00 75.31 103 GLY A O 1
ATOM 778 N N . PRO A 1 104 ? -14.481 11.280 3.567 1.00 74.94 104 PRO A N 1
ATOM 779 C CA . PRO A 1 104 ? -15.448 10.737 4.526 1.00 74.94 104 PRO A CA 1
ATOM 780 C C . PRO A 1 104 ? -15.555 9.203 4.482 1.00 74.94 104 PRO A C 1
ATOM 782 O O . PRO A 1 104 ? -16.495 8.641 5.034 1.00 74.94 104 PRO A O 1
ATOM 785 N N . PHE A 1 105 ? -14.627 8.524 3.806 1.00 77.44 105 PHE A N 1
ATOM 786 C CA . PHE A 1 105 ? -14.612 7.072 3.654 1.00 77.44 105 PHE A CA 1
ATOM 787 C C . PHE A 1 105 ? -13.322 6.483 4.217 1.00 77.44 105 PHE A C 1
ATOM 789 O O . PHE A 1 105 ? -12.271 7.127 4.217 1.00 77.44 105 PHE A O 1
ATOM 796 N N . SER A 1 106 ? -13.409 5.240 4.689 1.00 84.50 106 SER A N 1
ATOM 797 C CA . SER A 1 106 ? -12.232 4.444 5.041 1.00 84.50 106 SER A CA 1
ATOM 798 C C . SER A 1 106 ? -11.732 3.779 3.776 1.00 84.50 106 SER A C 1
ATOM 800 O O . SER A 1 106 ? -12.545 3.358 2.957 1.00 84.50 106 SER A O 1
ATOM 802 N N . TYR A 1 107 ? -10.416 3.697 3.614 1.00 91.00 107 TYR A N 1
ATOM 803 C CA . TYR A 1 107 ? -9.817 3.046 2.458 1.00 91.00 107 TYR A CA 1
ATOM 804 C C . TYR A 1 107 ? -8.991 1.859 2.920 1.00 91.00 107 TYR A C 1
ATOM 806 O O . TYR A 1 107 ? -7.926 2.021 3.509 1.00 91.00 107 TYR A O 1
ATOM 814 N N . GLY A 1 108 ? -9.506 0.658 2.713 1.00 92.75 108 GLY A N 1
ATOM 815 C CA . GLY A 1 108 ? -8.852 -0.572 3.118 1.00 92.75 108 GLY A CA 1
ATOM 816 C C . GLY A 1 108 ? -7.864 -1.073 2.069 1.00 92.75 108 GLY A C 1
ATOM 817 O O . GLY A 1 108 ? -8.125 -0.997 0.865 1.00 92.75 108 GLY A O 1
ATOM 818 N N . MET A 1 109 ? -6.749 -1.640 2.533 1.00 92.69 109 MET A N 1
ATOM 819 C CA . MET A 1 109 ? -5.825 -2.386 1.682 1.00 92.69 109 MET A CA 1
ATOM 820 C C . MET A 1 109 ? -6.537 -3.602 1.105 1.00 92.69 109 MET A C 1
ATOM 822 O O . MET A 1 109 ? -7.171 -4.370 1.834 1.00 92.69 109 MET A O 1
ATOM 826 N N . ARG A 1 110 ? -6.385 -3.804 -0.197 1.00 91.38 110 ARG A N 1
ATOM 827 C CA . ARG A 1 110 ? -6.816 -5.014 -0.892 1.00 91.38 110 ARG A CA 1
ATOM 828 C C . ARG A 1 110 ? -5.715 -5.502 -1.804 1.00 91.38 110 ARG A C 1
ATOM 830 O O . ARG A 1 110 ? -4.914 -4.710 -2.291 1.00 91.38 110 ARG A O 1
ATOM 837 N N . THR A 1 111 ? -5.699 -6.800 -2.049 1.00 88.19 111 THR A N 1
ATOM 838 C CA . THR A 1 111 ? -4.749 -7.433 -2.961 1.00 88.19 111 THR A CA 1
ATOM 839 C C . THR A 1 111 ? -5.526 -8.104 -4.078 1.00 88.19 111 THR A C 1
ATOM 841 O O . THR A 1 111 ? -6.420 -8.909 -3.838 1.00 88.19 111 THR A O 1
ATOM 844 N N . GLY A 1 112 ? -5.231 -7.729 -5.314 1.00 83.06 112 GLY A N 1
ATOM 845 C CA . GLY A 1 112 ? -5.790 -8.366 -6.490 1.00 83.06 112 GLY A CA 1
ATOM 846 C C . GLY A 1 112 ? -5.130 -9.709 -6.753 1.00 83.06 112 GLY A C 1
ATOM 847 O O . GLY A 1 112 ? -3.942 -9.896 -6.502 1.00 83.06 112 GLY A O 1
ATOM 848 N N . TYR A 1 113 ? -5.900 -10.623 -7.327 1.00 76.94 113 TYR A N 1
ATOM 849 C CA . TYR A 1 113 ? -5.380 -11.852 -7.904 1.00 76.94 113 TYR A CA 1
ATOM 850 C C . TYR A 1 113 ? -5.163 -11.664 -9.407 1.00 76.94 113 TYR A C 1
ATOM 852 O O . TYR A 1 113 ? -6.032 -11.125 -10.094 1.00 76.94 113 TYR A O 1
ATOM 860 N N . VAL A 1 114 ? -4.023 -12.129 -9.920 1.00 69.06 114 VAL A N 1
ATOM 861 C CA . VAL A 1 114 ? -3.737 -12.159 -11.359 1.00 69.06 114 VAL A CA 1
ATOM 862 C C . VAL A 1 114 ? -3.387 -13.602 -11.736 1.00 69.06 114 VAL A C 1
ATOM 864 O O . VAL A 1 114 ? -2.320 -14.068 -11.344 1.00 69.06 114 VAL A O 1
ATOM 867 N N . PRO A 1 115 ? -4.239 -14.324 -12.491 1.00 54.28 115 PRO A N 1
ATOM 868 C CA . PRO A 1 115 ? -4.089 -15.769 -12.727 1.00 54.28 115 PRO A CA 1
ATOM 869 C C . PRO A 1 115 ? -2.807 -16.196 -13.453 1.00 54.28 115 PRO A C 1
ATOM 871 O O . PRO A 1 115 ? -2.428 -17.360 -13.393 1.00 54.28 115 PRO A O 1
ATOM 874 N N . TYR A 1 116 ? -2.112 -15.256 -14.092 1.00 59.56 116 TYR A N 1
ATOM 875 C CA . TYR A 1 116 ? -0.838 -15.485 -14.784 1.00 59.56 116 TYR A CA 1
ATOM 876 C C . TYR A 1 116 ? 0.285 -14.579 -14.264 1.00 59.56 116 TYR A C 1
ATOM 878 O O . TYR A 1 116 ? 1.378 -14.538 -14.825 1.00 59.56 116 TYR A O 1
ATOM 886 N N . GLY A 1 117 ? 0.012 -13.827 -13.197 1.00 61.53 117 GLY A N 1
ATOM 887 C CA . GLY A 1 117 ? 0.973 -12.944 -12.563 1.00 61.53 117 GLY A CA 1
ATOM 888 C C . GLY A 1 117 ? 1.660 -13.667 -11.418 1.00 61.53 117 GLY A C 1
ATOM 889 O O . GLY A 1 117 ? 1.012 -14.205 -10.528 1.00 61.53 117 GLY A O 1
ATOM 890 N N . SER A 1 118 ? 2.990 -13.615 -11.384 1.00 72.00 118 SER A N 1
ATOM 891 C CA . SER A 1 118 ? 3.745 -13.990 -10.181 1.00 72.00 118 SER A CA 1
ATOM 892 C C . SER A 1 118 ? 3.496 -13.048 -8.990 1.00 72.00 118 SER A C 1
ATOM 894 O O . SER A 1 118 ? 3.978 -13.335 -7.895 1.00 72.00 118 SER A O 1
ATOM 896 N N . TRP A 1 119 ? 2.791 -11.935 -9.222 1.00 78.56 119 TRP A N 1
ATOM 897 C CA . TRP A 1 119 ? 2.531 -10.854 -8.281 1.00 78.56 119 TRP A CA 1
ATOM 898 C C . TRP A 1 119 ? 1.134 -10.275 -8.537 1.00 78.56 119 TRP A C 1
ATOM 900 O O . TRP A 1 119 ? 0.753 -10.050 -9.687 1.00 78.56 119 TRP A O 1
ATOM 910 N N . GLY A 1 120 ? 0.379 -10.036 -7.470 1.00 84.50 120 GLY A N 1
ATOM 911 C CA . GLY A 1 120 ? -0.937 -9.410 -7.476 1.00 84.50 120 GLY A CA 1
ATOM 912 C C . GLY A 1 120 ? -0.865 -7.920 -7.122 1.00 84.50 120 GLY A C 1
ATOM 913 O O . GLY A 1 120 ? -0.092 -7.549 -6.239 1.00 84.50 120 GLY A O 1
ATOM 914 N N . PRO A 1 121 ? -1.627 -7.037 -7.787 1.00 86.31 121 PRO A N 1
ATOM 915 C CA . PRO A 1 121 ? -1.623 -5.604 -7.491 1.00 86.31 121 PRO A CA 1
ATOM 916 C C . PRO A 1 121 ? -2.200 -5.323 -6.103 1.00 86.31 121 PRO A C 1
ATOM 918 O O . PRO A 1 121 ? -3.100 -6.025 -5.645 1.00 86.31 121 PRO A O 1
ATOM 921 N N . ALA A 1 122 ? -1.717 -4.277 -5.442 1.00 90.00 122 ALA A N 1
ATOM 922 C CA . ALA A 1 122 ? -2.328 -3.759 -4.227 1.00 90.00 122 ALA A CA 1
ATOM 923 C C . ALA A 1 122 ? -3.211 -2.539 -4.531 1.00 90.00 122 ALA A C 1
ATOM 925 O O . ALA A 1 122 ? -2.920 -1.729 -5.412 1.00 90.00 122 ALA A O 1
ATOM 926 N N . TYR A 1 123 ? -4.284 -2.394 -3.762 1.00 92.12 123 TYR A N 1
ATOM 927 C CA . TYR A 1 123 ? -5.269 -1.328 -3.905 1.00 92.12 123 TYR A CA 1
ATOM 928 C C . TYR A 1 123 ? -5.607 -0.709 -2.552 1.00 92.12 123 TYR A C 1
ATOM 930 O O . TYR A 1 123 ? -5.560 -1.385 -1.523 1.00 92.12 123 TYR A O 1
ATOM 938 N N . LEU A 1 124 ? -6.017 0.558 -2.574 1.00 93.00 124 LEU A N 1
ATOM 939 C CA . LEU A 1 124 ? -6.510 1.317 -1.423 1.00 93.00 124 LEU A CA 1
ATOM 940 C C . LEU A 1 124 ? -7.959 1.739 -1.677 1.00 93.00 124 LEU A C 1
ATOM 942 O O . LEU A 1 124 ? -8.257 2.909 -1.908 1.00 93.00 124 LEU A O 1
ATOM 946 N N . ASN A 1 125 ? -8.871 0.774 -1.680 1.00 92.75 125 ASN A N 1
ATOM 947 C CA . ASN A 1 125 ? -10.259 1.000 -2.087 1.00 92.75 125 ASN A CA 1
ATOM 948 C C . ASN A 1 125 ? -11.144 1.366 -0.898 1.00 92.75 125 ASN A C 1
ATOM 950 O O . ASN A 1 125 ? -10.872 0.974 0.234 1.00 92.75 125 ASN A O 1
ATOM 954 N N . ALA A 1 126 ? -12.229 2.085 -1.165 1.00 90.06 126 ALA A N 1
ATOM 955 C CA . ALA A 1 126 ? -13.208 2.449 -0.156 1.00 90.06 126 ALA A CA 1
ATOM 956 C C . ALA A 1 126 ? -13.814 1.197 0.506 1.00 90.06 126 ALA A C 1
ATOM 958 O O . ALA A 1 126 ? -14.146 0.211 -0.158 1.00 90.06 126 ALA A O 1
ATOM 959 N N . GLY A 1 127 ? -13.962 1.250 1.828 1.00 87.25 127 GLY A N 1
ATOM 960 C CA . GLY A 1 127 ? -14.436 0.161 2.674 1.00 87.25 127 GLY A CA 1
ATOM 961 C C . GLY A 1 127 ? -13.347 -0.423 3.575 1.00 87.25 127 GLY A C 1
ATOM 962 O O . GLY A 1 127 ? -12.236 0.090 3.680 1.00 87.25 127 GLY A O 1
ATOM 963 N N . THR A 1 128 ? -13.681 -1.523 4.250 1.00 85.00 128 THR A N 1
ATOM 964 C CA . THR A 1 128 ? -12.835 -2.152 5.281 1.00 85.00 128 THR A CA 1
ATOM 965 C C . THR A 1 128 ? -11.552 -2.780 4.723 1.00 85.00 128 THR A C 1
ATOM 967 O O . THR A 1 128 ? -10.561 -2.893 5.440 1.00 85.00 128 THR A O 1
ATOM 970 N N . GLY A 1 129 ? -11.549 -3.162 3.443 1.00 89.50 129 GLY A N 1
ATOM 971 C CA . GLY A 1 129 ? -10.435 -3.865 2.806 1.00 89.50 129 GLY A CA 1
ATOM 972 C C . GLY A 1 129 ? -10.433 -5.363 3.094 1.00 89.50 129 GLY A C 1
ATOM 973 O O . GLY A 1 129 ? -11.474 -5.971 3.343 1.00 89.50 129 GLY A O 1
ATOM 974 N N . GLU A 1 130 ? -9.251 -5.962 3.028 1.00 89.94 130 GLU A N 1
ATOM 975 C CA . GLU A 1 130 ? -9.030 -7.386 3.261 1.00 89.94 130 GLU A CA 1
ATOM 976 C C . GLU A 1 130 ? -8.336 -7.636 4.601 1.00 89.94 130 GLU A C 1
ATOM 978 O O . GLU A 1 130 ? -7.576 -6.809 5.107 1.00 89.94 130 GLU A O 1
ATOM 983 N N . ARG A 1 131 ? -8.617 -8.805 5.180 1.00 90.56 131 ARG A N 1
ATOM 984 C CA . ARG A 1 131 ? -7.959 -9.282 6.397 1.00 90.56 131 ARG A CA 1
ATOM 985 C C . ARG A 1 131 ? -6.599 -9.900 6.091 1.00 90.56 131 ARG A C 1
ATOM 987 O O . ARG A 1 131 ? -6.327 -10.334 4.970 1.00 90.56 131 ARG A O 1
ATOM 994 N N . GLY A 1 132 ? -5.813 -10.051 7.149 1.00 89.62 132 GLY A N 1
ATOM 995 C CA . GLY A 1 132 ? -4.541 -10.761 7.123 1.00 89.62 132 GLY A CA 1
ATOM 996 C C . GLY A 1 132 ? -3.329 -9.848 7.037 1.00 89.62 132 GLY A C 1
ATOM 997 O O . GLY A 1 132 ? -2.269 -10.341 6.709 1.00 89.62 132 GLY A O 1
ATOM 998 N N . PHE A 1 133 ? -3.434 -8.556 7.331 1.00 91.88 133 PHE A N 1
ATOM 999 C CA . PHE A 1 133 ? -2.271 -7.676 7.442 1.00 91.88 133 PHE A CA 1
ATOM 1000 C C . PHE A 1 133 ? -1.788 -7.569 8.886 1.00 91.88 133 PHE A C 1
ATOM 1002 O O . PHE A 1 133 ? -2.587 -7.560 9.823 1.00 91.88 133 PHE A O 1
ATOM 1009 N N . ALA A 1 134 ? -0.476 -7.454 9.055 1.00 93.19 134 ALA A N 1
ATOM 1010 C CA . ALA A 1 134 ? 0.164 -7.236 10.341 1.00 93.19 134 ALA A CA 1
ATOM 1011 C C . ALA A 1 134 ? 1.415 -6.364 10.185 1.00 93.19 134 ALA A C 1
ATOM 1013 O O . ALA A 1 134 ? 1.963 -6.210 9.091 1.00 93.19 134 ALA A O 1
ATOM 1014 N N . ILE A 1 135 ? 1.883 -5.812 11.302 1.00 91.56 135 ILE A N 1
ATOM 1015 C CA . ILE A 1 135 ? 3.223 -5.240 11.406 1.00 91.56 135 ILE A CA 1
ATOM 1016 C C . ILE A 1 135 ? 4.039 -6.185 12.280 1.00 91.56 135 ILE A C 1
ATOM 1018 O O . ILE A 1 135 ? 3.733 -6.339 13.459 1.00 91.56 135 ILE A O 1
ATOM 1022 N N . SER A 1 136 ? 5.062 -6.807 11.699 1.00 90.12 136 SER A N 1
ATOM 1023 C CA . SER A 1 136 ? 6.010 -7.673 12.406 1.00 90.12 136 SER A CA 1
ATOM 1024 C C . SER A 1 136 ? 7.409 -7.107 12.227 1.00 90.12 136 SER A C 1
ATOM 1026 O O . SER A 1 136 ? 7.827 -6.856 11.098 1.00 90.12 136 SER A O 1
ATOM 1028 N N . ASP A 1 137 ? 8.120 -6.857 13.326 1.00 88.75 137 ASP A N 1
ATOM 1029 C CA . ASP A 1 137 ? 9.485 -6.306 13.319 1.00 88.75 137 ASP A CA 1
ATOM 1030 C C . ASP A 1 137 ? 9.633 -5.029 12.469 1.00 88.75 137 ASP A C 1
ATOM 1032 O O . ASP A 1 137 ? 10.577 -4.866 11.695 1.00 88.75 137 ASP A O 1
ATOM 1036 N N . GLY A 1 138 ? 8.640 -4.135 12.551 1.00 87.75 138 GLY A N 1
ATOM 1037 C CA . GLY A 1 138 ? 8.603 -2.888 11.778 1.00 87.75 138 GLY A CA 1
ATOM 1038 C C . GLY A 1 138 ? 8.320 -3.065 10.281 1.00 87.75 138 GLY A C 1
ATOM 1039 O O . GLY A 1 138 ? 8.346 -2.085 9.538 1.00 87.75 138 GLY A O 1
ATOM 1040 N N . ARG A 1 139 ? 8.024 -4.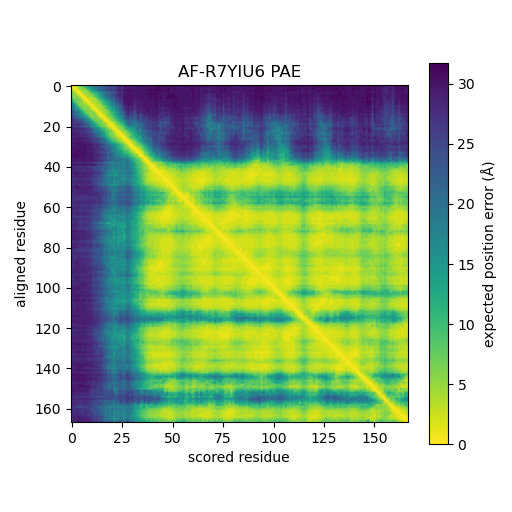286 9.821 1.00 88.75 139 ARG A N 1
ATOM 1041 C CA . ARG A 1 139 ? 7.657 -4.586 8.434 1.00 88.75 139 ARG A CA 1
ATOM 1042 C C . ARG A 1 139 ? 6.163 -4.812 8.317 1.00 88.75 139 ARG A C 1
ATOM 1044 O O . ARG A 1 139 ? 5.574 -5.568 9.084 1.00 88.75 139 ARG A O 1
ATOM 1051 N N . PHE A 1 140 ? 5.566 -4.186 7.314 1.00 90.31 140 PHE A N 1
ATOM 1052 C CA . PHE A 1 140 ? 4.197 -4.476 6.924 1.00 90.31 140 PHE A CA 1
ATOM 1053 C C . PHE A 1 140 ? 4.176 -5.795 6.159 1.00 90.31 140 PHE A C 1
ATOM 1055 O O . PHE A 1 140 ? 4.856 -5.932 5.143 1.00 90.31 140 PHE A O 1
ATOM 1062 N N . VAL A 1 141 ? 3.436 -6.774 6.660 1.00 90.12 141 VAL A N 1
ATOM 1063 C CA . VAL A 1 141 ? 3.386 -8.131 6.111 1.00 90.12 141 VAL A CA 1
ATOM 1064 C C . VAL A 1 141 ? 1.946 -8.587 5.984 1.00 90.12 141 VAL A C 1
ATOM 1066 O O . VAL A 1 141 ? 1.053 -8.062 6.658 1.00 90.12 141 VAL A O 1
ATOM 1069 N N . ARG A 1 142 ? 1.731 -9.592 5.140 1.00 86.88 142 ARG A N 1
ATOM 1070 C CA . ARG A 1 142 ? 0.505 -10.373 5.176 1.00 86.88 142 ARG A CA 1
ATOM 1071 C C . ARG A 1 142 ? 0.765 -11.681 5.926 1.00 86.88 142 ARG A C 1
ATOM 1073 O O . ARG A 1 142 ? 1.816 -12.291 5.770 1.00 86.88 142 ARG A O 1
ATOM 1080 N N . VAL A 1 143 ? -0.156 -12.051 6.808 1.00 81.62 143 VAL A N 1
ATOM 1081 C CA . VAL A 1 143 ? -0.135 -13.256 7.650 1.00 81.62 143 VAL A CA 1
ATOM 1082 C C . VAL A 1 143 ? -0.993 -14.370 7.051 1.00 81.62 143 VAL A C 1
ATOM 1084 O O . VAL A 1 143 ? -1.605 -15.161 7.766 1.00 81.62 143 VAL A O 1
ATOM 1087 N N . ASP A 1 144 ? -1.069 -14.427 5.725 1.00 71.75 144 ASP A N 1
ATOM 1088 C CA . ASP A 1 144 ? -1.466 -15.627 5.007 1.00 71.75 144 ASP A CA 1
ATOM 1089 C C . ASP A 1 144 ? -0.213 -16.458 4.696 1.00 71.75 144 ASP A C 1
ATOM 1091 O O . ASP A 1 144 ? 0.861 -15.927 4.424 1.00 71.75 144 ASP A O 1
ATOM 1095 N N . GLY A 1 145 ? -0.320 -17.788 4.756 1.00 64.62 145 GLY A N 1
ATOM 1096 C CA . GLY A 1 145 ? 0.822 -18.701 4.576 1.00 64.62 145 GLY A CA 1
ATOM 1097 C C . GLY A 1 145 ? 1.496 -18.654 3.195 1.00 64.62 145 GLY A C 1
ATOM 1098 O O . GLY A 1 145 ? 2.390 -19.452 2.940 1.00 64.62 145 GLY A O 1
ATOM 1099 N N . ASN A 1 146 ? 1.072 -17.738 2.319 1.00 68.06 146 ASN A N 1
ATOM 1100 C CA . ASN A 1 146 ? 1.549 -17.568 0.952 1.00 68.06 146 ASN A CA 1
ATOM 1101 C C . ASN A 1 146 ? 2.257 -16.224 0.715 1.00 68.06 146 ASN A C 1
ATOM 1103 O O . ASN A 1 146 ? 2.677 -15.985 -0.411 1.00 68.06 146 ASN A O 1
ATOM 1107 N N . PHE A 1 147 ? 2.422 -15.367 1.732 1.00 78.44 147 PHE A N 1
ATOM 1108 C CA . PHE A 1 147 ? 3.099 -14.079 1.568 1.00 78.44 147 PHE A CA 1
ATOM 1109 C C . PHE A 1 147 ? 4.588 -14.254 1.220 1.00 78.44 147 PHE A C 1
ATOM 1111 O O . PHE A 1 147 ? 5.437 -14.512 2.075 1.00 78.44 147 PHE A O 1
ATOM 1118 N N . GLY A 1 148 ? 4.912 -14.087 -0.059 1.00 70.31 148 GLY A N 1
ATOM 1119 C CA . GLY A 1 148 ? 6.261 -14.096 -0.617 1.00 70.31 148 GLY A CA 1
ATOM 1120 C C . GLY A 1 148 ? 6.956 -12.733 -0.563 1.00 70.31 148 GLY A C 1
ATOM 1121 O O . GLY A 1 148 ? 8.172 -12.659 -0.753 1.00 70.31 148 GLY A O 1
ATOM 1122 N N . GLY A 1 149 ? 6.213 -11.660 -0.282 1.00 80.62 149 GLY A N 1
ATOM 1123 C CA . GLY A 1 149 ? 6.751 -10.320 -0.052 1.00 80.62 149 GLY A CA 1
ATOM 1124 C C . GLY A 1 149 ? 6.048 -9.218 -0.841 1.00 80.62 149 GLY A C 1
ATOM 1125 O O . GLY A 1 149 ? 5.143 -9.458 -1.638 1.00 80.62 149 GLY A O 1
ATOM 1126 N N . TRP A 1 150 ? 6.507 -7.985 -0.623 1.00 82.75 150 TRP A N 1
ATOM 1127 C CA . TRP A 1 150 ? 6.111 -6.823 -1.415 1.00 82.75 150 TRP A CA 1
ATOM 1128 C C . TRP A 1 150 ? 7.111 -6.583 -2.537 1.00 82.75 150 TRP A C 1
ATOM 1130 O O . TRP A 1 150 ? 8.322 -6.593 -2.307 1.00 82.75 150 TRP A O 1
ATOM 1140 N N . MET A 1 151 ? 6.604 -6.289 -3.727 1.00 75.06 151 MET A N 1
ATOM 1141 C CA . MET A 1 151 ? 7.404 -5.833 -4.852 1.00 75.06 151 MET A CA 1
ATOM 1142 C C . MET A 1 151 ? 6.847 -4.519 -5.379 1.00 75.06 151 MET A C 1
ATOM 1144 O O . MET A 1 151 ? 5.657 -4.399 -5.654 1.00 75.06 151 MET A O 1
ATOM 1148 N N . GLY A 1 152 ? 7.721 -3.527 -5.530 1.00 64.06 152 GLY A N 1
ATOM 1149 C CA . GLY A 1 152 ? 7.425 -2.364 -6.354 1.00 64.06 152 GLY A CA 1
ATOM 1150 C C . GLY A 1 152 ? 7.735 -2.713 -7.804 1.00 64.06 152 GLY A C 1
ATOM 1151 O O . GLY A 1 152 ? 8.900 -2.950 -8.119 1.00 64.06 152 GLY A O 1
ATOM 1152 N N . ILE A 1 153 ? 6.729 -2.773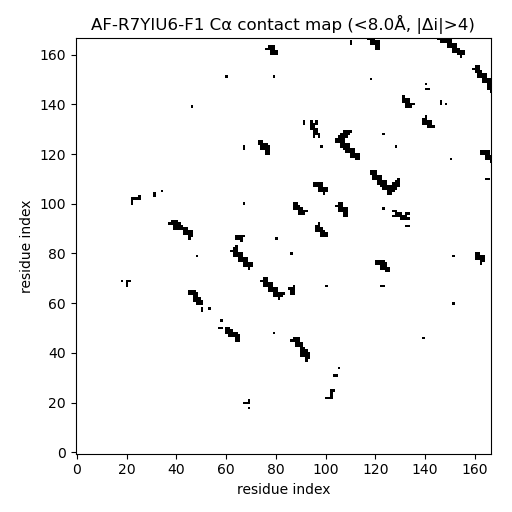 -8.678 1.00 62.31 153 ILE A N 1
ATOM 1153 C CA . ILE A 1 153 ? 6.983 -2.863 -10.121 1.00 62.31 153 ILE A CA 1
ATOM 1154 C C . ILE A 1 153 ? 7.173 -1.445 -10.648 1.00 62.31 153 ILE A C 1
ATOM 1156 O O . ILE A 1 153 ? 6.365 -0.554 -10.395 1.00 62.31 153 ILE A O 1
ATOM 1160 N N . VAL A 1 154 ? 8.285 -1.262 -11.354 1.00 54.53 154 VAL A N 1
ATOM 1161 C CA . VAL A 1 154 ? 8.765 0.016 -11.899 1.00 54.53 154 VAL A CA 1
ATOM 1162 C C . VAL A 1 154 ? 8.164 0.309 -13.273 1.00 54.53 154 VAL A C 1
ATOM 1164 O O . VAL A 1 154 ? 8.196 1.444 -13.730 1.00 54.53 154 VAL A O 1
ATOM 1167 N N . CYS A 1 155 ? 7.624 -0.708 -13.940 1.00 54.22 155 CYS A N 1
ATOM 1168 C CA . CYS A 1 155 ? 7.187 -0.580 -15.316 1.00 54.22 155 CYS A CA 1
ATOM 1169 C C . CYS A 1 155 ? 5.863 0.188 -15.425 1.00 54.22 155 CYS A C 1
ATOM 1171 O O . CYS A 1 155 ? 4.882 -0.085 -14.735 1.00 54.22 155 CYS A O 1
ATOM 1173 N N . ASP A 1 156 ? 5.856 1.079 -16.401 1.00 49.94 156 ASP A N 1
ATOM 1174 C CA . ASP A 1 156 ? 4.824 1.887 -17.049 1.00 49.94 156 ASP A CA 1
ATOM 1175 C C . ASP A 1 156 ? 3.599 1.098 -17.567 1.00 49.94 156 ASP A C 1
ATOM 1177 O O . ASP A 1 156 ? 2.776 1.617 -18.313 1.00 49.94 156 ASP A O 1
ATOM 1181 N N . TRP A 1 157 ? 3.406 -0.137 -17.098 1.00 55.72 157 TRP A N 1
ATOM 1182 C CA . TRP A 1 157 ? 2.356 -1.047 -17.545 1.00 55.72 157 TRP A CA 1
ATOM 1183 C C . TRP A 1 157 ? 0.946 -0.465 -17.369 1.00 55.72 157 TRP A C 1
ATOM 1185 O O . TRP A 1 157 ? 0.082 -0.704 -18.208 1.00 55.72 157 TRP A O 1
ATOM 1195 N N . TRP A 1 158 ? 0.691 0.293 -16.294 1.00 62.69 158 TRP A N 1
ATOM 1196 C CA . TRP A 1 158 ? -0.654 0.824 -16.024 1.00 62.69 158 TRP A CA 1
ATOM 1197 C C . TRP A 1 158 ? -0.704 2.332 -15.747 1.00 62.69 158 TRP A C 1
ATOM 1199 O O . TRP A 1 158 ? -1.599 3.012 -16.246 1.00 62.69 158 TRP A O 1
ATOM 1209 N N . ARG A 1 159 ? 0.211 2.882 -14.931 1.00 71.06 159 ARG A N 1
ATOM 1210 C CA . ARG A 1 159 ? 0.098 4.270 -14.415 1.00 71.06 159 ARG A CA 1
ATOM 1211 C C . ARG A 1 159 ? 1.325 5.164 -14.618 1.00 71.06 159 ARG A C 1
ATOM 1213 O O . ARG A 1 159 ? 1.294 6.301 -14.157 1.00 71.06 159 ARG A O 1
ATOM 1220 N N . ASN A 1 160 ? 2.389 4.687 -15.275 1.00 77.38 160 ASN A N 1
ATOM 1221 C CA . ASN A 1 160 ? 3.680 5.397 -15.409 1.00 77.38 160 ASN A CA 1
ATOM 1222 C C . ASN A 1 160 ? 4.330 5.816 -14.071 1.00 77.38 160 ASN A C 1
ATOM 1224 O O . ASN A 1 160 ? 5.188 6.695 -14.036 1.00 77.38 160 ASN A O 1
ATOM 1228 N N . VAL A 1 161 ? 3.918 5.202 -12.960 1.00 80.25 161 VAL A N 1
ATOM 1229 C CA . VAL A 1 161 ? 4.484 5.410 -11.623 1.00 80.25 161 VAL A CA 1
ATOM 1230 C C . VAL A 1 161 ? 4.688 4.055 -10.950 1.00 80.25 161 VAL A C 1
ATOM 1232 O O . VAL A 1 161 ? 3.917 3.133 -11.235 1.00 80.25 161 VAL A O 1
ATOM 1235 N N . PRO A 1 162 ? 5.678 3.917 -10.047 1.00 85.19 162 PRO A N 1
ATOM 1236 C CA . PRO A 1 162 ? 5.897 2.663 -9.345 1.00 85.19 162 PRO A CA 1
ATOM 1237 C C . PRO A 1 162 ? 4.647 2.236 -8.570 1.00 85.19 162 PRO A C 1
ATOM 1239 O O . PRO A 1 162 ? 4.067 3.020 -7.817 1.00 85.19 162 PRO A O 1
ATOM 1242 N N . GLN A 1 163 ? 4.235 0.987 -8.754 1.00 85.81 163 GLN A N 1
ATOM 1243 C CA . GLN A 1 163 ? 3.039 0.407 -8.143 1.00 85.81 163 GLN A CA 1
ATOM 1244 C C . GLN A 1 163 ? 3.418 -0.684 -7.145 1.00 85.81 163 GLN A C 1
ATOM 1246 O O . GLN A 1 163 ? 4.408 -1.393 -7.334 1.00 85.81 163 GLN A O 1
ATOM 1251 N N . LEU A 1 164 ? 2.627 -0.821 -6.082 1.00 86.81 164 LEU A N 1
ATOM 1252 C CA . LEU A 1 164 ? 2.817 -1.845 -5.063 1.00 86.81 164 LEU A CA 1
ATOM 1253 C C . LEU A 1 164 ? 2.116 -3.145 -5.476 1.00 86.81 164 LEU A C 1
ATOM 1255 O O . LEU A 1 164 ? 0.918 -3.156 -5.754 1.00 86.81 164 LEU A O 1
ATOM 1259 N N . PHE A 1 165 ? 2.859 -4.247 -5.449 1.00 85.50 165 PHE A N 1
ATOM 1260 C CA . PHE A 1 165 ? 2.369 -5.598 -5.695 1.00 85.50 165 PHE A CA 1
ATOM 1261 C C . PHE A 1 165 ? 2.749 -6.532 -4.541 1.00 85.50 165 PHE A C 1
ATOM 1263 O O . PHE A 1 165 ? 3.770 -6.344 -3.878 1.00 85.50 165 PHE A O 1
ATOM 1270 N N . MET A 1 166 ? 1.932 -7.556 -4.319 1.00 83.81 166 MET A N 1
ATOM 1271 C CA . MET A 1 166 ? 2.140 -8.626 -3.346 1.00 83.81 166 MET A CA 1
ATOM 1272 C C . MET A 1 166 ? 2.376 -9.952 -4.071 1.00 83.81 166 MET A C 1
ATOM 1274 O O . MET A 1 166 ? 1.757 -10.200 -5.103 1.00 83.81 166 MET A O 1
ATOM 1278 N N . ARG A 1 167 ? 3.216 -10.821 -3.518 1.00 77.88 167 ARG A N 1
ATOM 1279 C CA . ARG A 1 167 ? 3.210 -12.253 -3.829 1.00 77.88 167 ARG A CA 1
ATOM 1280 C C . ARG A 1 167 ? 2.754 -13.040 -2.621 1.00 77.88 167 ARG A C 1
ATOM 1282 O O . ARG A 1 167 ? 3.149 -12.637 -1.504 1.00 77.88 167 ARG A O 1
#